Protein AF-A0AAQ2JFX3-F1 (afdb_monomer)

Secondary structure (DSSP, 8-state):
------PPPHHHHHHHHTT-B-TTTSSBTTTTT-EEEEEE-TTSPEEEEE---

Sequence (53 aa):
MTETTNQAPTEDIREALKDVIDPELGVNVVDLGLLYGLHYADDGALLVDMTLT

Foldseek 3Di:
DDPPLPDDPVVVVLVVQQVDADPVPRGGCNVVVQWPDWDADPVRDIDTHGDDD

Radius of gyration: 13.35 Å; Cα contacts (8 Å, |Δi|>4): 53; chains: 1; bounding box: 26×16×43 Å

Mean predicted aligned error: 5.98 Å

Solvent-accessible surface area (backbone atoms only — not comparable to full-atom values): 3513 Å² total; per-residue (Å²): 135,84,81,77,76,90,67,77,57,65,64,63,52,53,58,58,42,46,76,44,58,38,89,87,80,74,45,26,40,52,84,72,56,32,56,77,46,76,48,71,47,98,88,67,50,78,46,74,43,68,65,86,135

Nearest PDB structures (foldseek):
  1wcj-assembly1_A  TM=7.996E-01  e=2.254E-03  Thermotoga maritima
  3lno-assembly1_A  TM=8.875E-01  e=5.963E-03  Bacillus anthracis
  7ane-assembly1_Aa  TM=3.425E-01  e=4.098E+00  Leishmania major

Structure (mmCIF, N/CA/C/O backbone):
data_AF-A0AAQ2JFX3-F1
#
_entry.id   AF-A0AAQ2JFX3-F1
#
loop_
_atom_site.group_PDB
_atom_site.id
_atom_site.type_symbol
_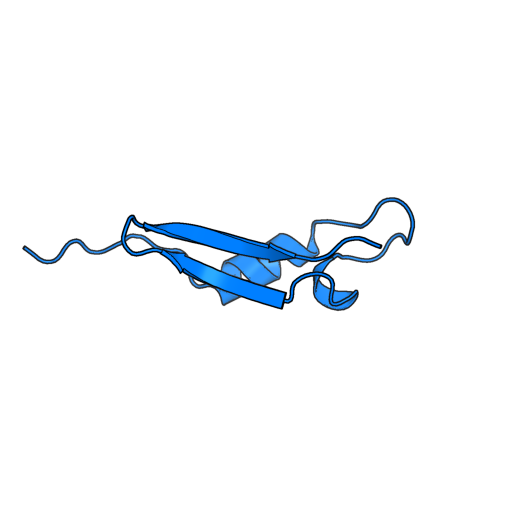atom_site.label_atom_id
_atom_site.label_alt_id
_atom_site.label_comp_id
_atom_site.label_asym_id
_atom_site.label_entity_id
_atom_site.label_seq_id
_atom_site.pdbx_PDB_ins_code
_atom_site.Cartn_x
_atom_site.Cartn_y
_atom_site.Cartn_z
_atom_site.occupancy
_atom_site.B_iso_or_equiv
_atom_site.auth_seq_id
_atom_site.auth_comp_id
_atom_site.auth_asym_id
_atom_site.auth_atom_id
_atom_site.pdbx_PDB_model_num
ATOM 1 N N . MET A 1 1 ? 14.406 -6.716 -28.792 1.00 41.75 1 MET A N 1
ATOM 2 C CA . MET A 1 1 ? 13.173 -7.347 -28.289 1.00 41.75 1 MET A CA 1
ATOM 3 C C . MET A 1 1 ? 12.733 -6.481 -27.131 1.00 41.75 1 MET A C 1
ATOM 5 O O . MET A 1 1 ? 13.462 -6.409 -26.157 1.00 41.75 1 MET A O 1
ATOM 9 N N . THR A 1 2 ? 11.689 -5.675 -27.304 1.00 43.72 2 THR A N 1
ATOM 10 C CA . THR A 1 2 ? 11.150 -4.851 -26.217 1.00 43.72 2 THR A CA 1
ATOM 11 C C . THR A 1 2 ? 10.102 -5.699 -25.518 1.00 43.72 2 THR A C 1
ATOM 13 O O . THR A 1 2 ? 9.009 -5.876 -26.053 1.00 43.72 2 THR A O 1
ATOM 16 N N . GLU A 1 3 ? 10.460 -6.296 -24.386 1.00 51.22 3 GLU A N 1
ATOM 17 C CA . GLU A 1 3 ? 9.471 -6.846 -23.464 1.00 51.22 3 GLU A CA 1
ATOM 18 C C . GLU A 1 3 ? 8.618 -5.671 -22.989 1.00 51.22 3 GLU A C 1
ATOM 20 O O . GLU A 1 3 ? 9.068 -4.800 -22.251 1.00 51.22 3 GLU A O 1
ATOM 25 N N . THR A 1 4 ? 7.405 -5.567 -23.526 1.00 48.53 4 THR A N 1
ATOM 26 C CA . THR A 1 4 ? 6.385 -4.671 -22.994 1.00 48.53 4 THR A CA 1
ATOM 27 C C . THR A 1 4 ? 5.957 -5.276 -21.668 1.00 48.53 4 THR A C 1
ATOM 29 O O . THR A 1 4 ? 5.081 -6.139 -21.634 1.00 48.53 4 THR A O 1
ATOM 32 N N . THR A 1 5 ? 6.632 -4.905 -20.582 1.00 58.25 5 THR A N 1
ATOM 33 C CA . THR A 1 5 ? 6.251 -5.347 -19.245 1.00 58.25 5 THR A CA 1
ATOM 34 C C . THR A 1 5 ? 4.836 -4.832 -18.991 1.00 58.25 5 THR A C 1
ATOM 36 O O . THR A 1 5 ? 4.604 -3.628 -18.918 1.00 58.25 5 THR A O 1
ATOM 39 N N . ASN A 1 6 ? 3.862 -5.744 -18.953 1.00 71.81 6 ASN A N 1
ATOM 40 C CA . ASN A 1 6 ? 2.447 -5.459 -18.710 1.00 71.81 6 ASN A CA 1
ATOM 41 C C . ASN A 1 6 ? 2.242 -5.150 -17.216 1.00 71.81 6 ASN A C 1
ATOM 43 O O . ASN A 1 6 ? 1.592 -5.900 -16.488 1.00 71.81 6 ASN A O 1
ATOM 47 N N . GLN A 1 7 ? 2.892 -4.088 -16.748 1.00 78.94 7 GLN A N 1
ATOM 48 C CA . GLN A 1 7 ? 2.859 -3.621 -15.372 1.00 78.94 7 GLN A CA 1
ATOM 49 C C . GLN A 1 7 ? 1.69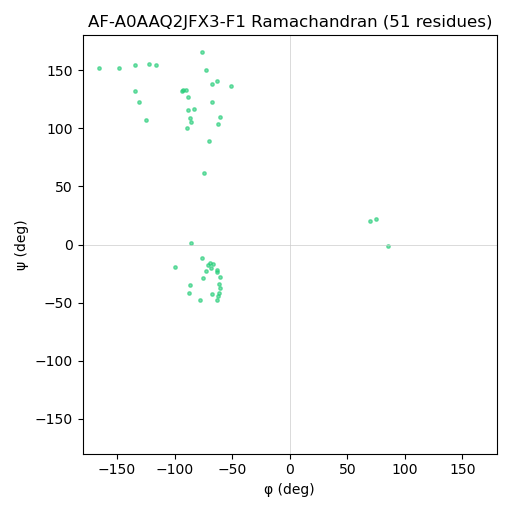4 -2.659 -15.206 1.00 78.94 7 GLN A C 1
ATOM 51 O O . GLN A 1 7 ? 1.562 -1.694 -15.960 1.00 78.94 7 GLN A O 1
ATOM 56 N N . ALA A 1 8 ? 0.844 -2.928 -14.216 1.00 85.81 8 ALA A N 1
ATOM 57 C CA . ALA A 1 8 ? -0.197 -1.988 -13.846 1.00 85.81 8 ALA A CA 1
ATOM 58 C C . ALA A 1 8 ? 0.455 -0.690 -13.331 1.00 85.81 8 ALA A C 1
ATOM 60 O O . ALA A 1 8 ? 1.472 -0.756 -12.626 1.00 85.81 8 ALA A O 1
ATOM 61 N N . PRO A 1 9 ? -0.095 0.486 -13.659 1.00 88.56 9 PRO A N 1
ATOM 62 C CA . PRO A 1 9 ? 0.328 1.735 -13.046 1.00 88.56 9 PRO A CA 1
ATOM 63 C C . PRO A 1 9 ? 0.315 1.616 -11.519 1.00 88.56 9 PRO A C 1
ATOM 65 O O . PRO A 1 9 ? -0.622 1.076 -10.932 1.00 88.56 9 PRO A O 1
ATOM 68 N N . THR A 1 10 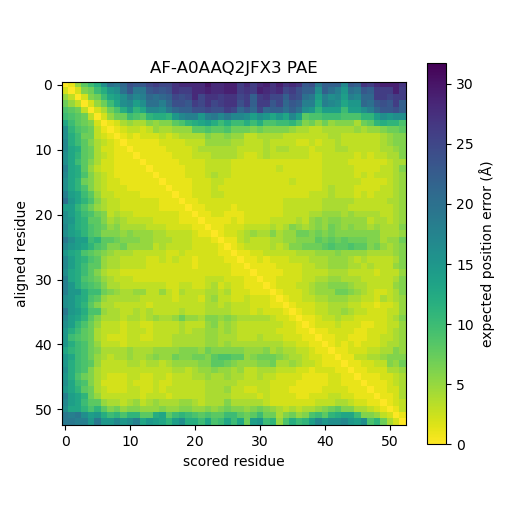? 1.356 2.122 -10.860 1.00 88.19 10 THR A N 1
ATOM 69 C CA . THR A 1 10 ? 1.450 2.092 -9.392 1.00 88.19 10 THR A CA 1
ATOM 70 C C . THR A 1 10 ? 0.305 2.850 -8.721 1.00 88.19 10 THR A C 1
ATOM 72 O O . THR A 1 10 ? -0.095 2.475 -7.624 1.00 88.19 10 THR A O 1
ATOM 75 N N . GLU A 1 11 ? -0.254 3.861 -9.389 1.00 88.12 11 GLU A N 1
ATOM 76 C CA . GLU A 1 11 ? -1.454 4.579 -8.944 1.00 88.12 11 GLU A CA 1
ATOM 77 C C . GLU A 1 11 ? -2.683 3.662 -8.893 1.00 88.12 11 GLU A C 1
ATOM 79 O O . GLU A 1 11 ? -3.343 3.591 -7.863 1.00 88.12 11 GLU A O 1
ATOM 84 N N . ASP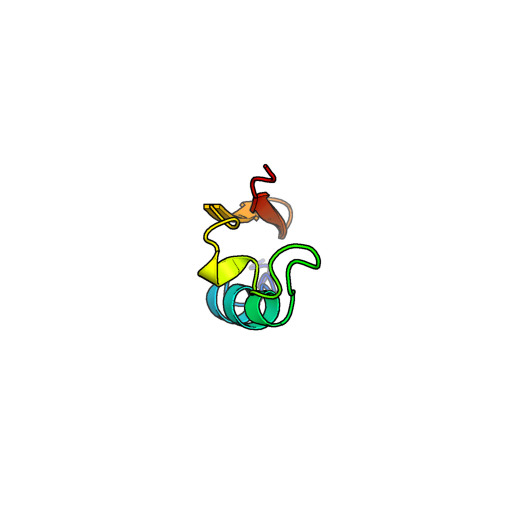 A 1 12 ? -2.939 2.883 -9.948 1.00 91.38 12 ASP A N 1
ATOM 85 C CA . ASP A 1 12 ? -4.078 1.955 -9.994 1.00 91.38 12 ASP A CA 1
ATOM 86 C C . ASP A 1 12 ? -3.981 0.904 -8.879 1.00 91.38 12 ASP A C 1
ATOM 88 O O . ASP A 1 12 ? -4.975 0.541 -8.250 1.00 91.38 12 ASP A O 1
ATOM 92 N N . ILE A 1 13 ? -2.761 0.440 -8.592 1.00 91.19 13 ILE A N 1
ATOM 93 C CA . ILE A 1 13 ? -2.498 -0.478 -7.480 1.00 91.19 13 ILE A CA 1
ATOM 94 C C . ILE A 1 13 ? -2.726 0.216 -6.134 1.00 91.19 13 ILE A C 1
ATOM 96 O O . ILE A 1 13 ? -3.320 -0.375 -5.234 1.00 91.19 13 ILE A O 1
ATOM 100 N N . ARG A 1 14 ? -2.271 1.464 -5.979 1.00 90.56 14 ARG A N 1
ATOM 101 C CA . ARG A 1 14 ? -2.475 2.246 -4.755 1.00 90.56 14 ARG A CA 1
ATOM 102 C C . ARG A 1 14 ? -3.961 2.469 -4.483 1.00 90.56 14 ARG A C 1
ATOM 104 O O . ARG A 1 14 ? -4.378 2.321 -3.339 1.00 90.56 14 ARG A O 1
ATOM 111 N N . GLU A 1 15 ? -4.750 2.775 -5.508 1.00 92.31 15 GLU A N 1
ATOM 112 C CA . GLU A 1 15 ? -6.205 2.883 -5.390 1.00 92.31 15 GLU A CA 1
ATOM 113 C C . GLU A 1 15 ? -6.830 1.544 -4.984 1.00 92.31 15 GLU A C 1
ATOM 115 O O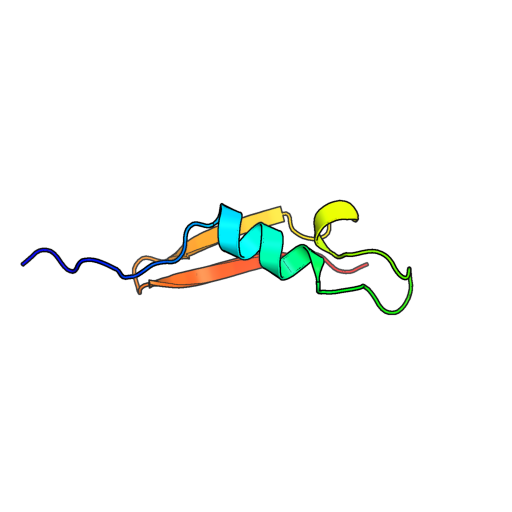 . GLU A 1 15 ? -7.619 1.513 -4.045 1.00 92.31 15 GLU A O 1
ATOM 120 N N . ALA A 1 16 ? -6.417 0.426 -5.590 1.00 92.31 16 ALA A N 1
ATOM 121 C CA . ALA A 1 16 ? -6.902 -0.900 -5.195 1.00 92.31 16 ALA A CA 1
ATOM 122 C C . ALA A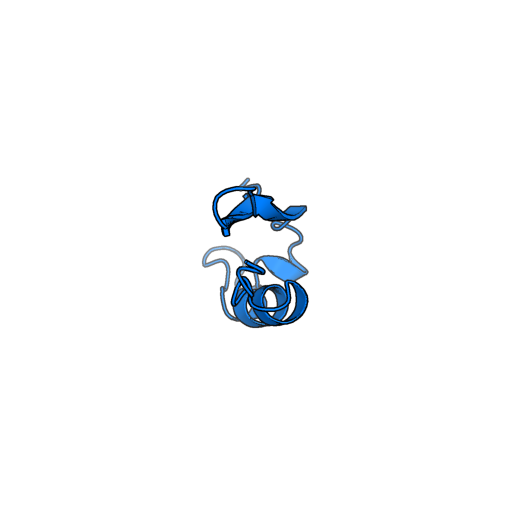 1 16 ? -6.557 -1.256 -3.733 1.00 92.31 16 ALA A C 1
ATOM 124 O O . ALA A 1 16 ? -7.340 -1.906 -3.043 1.00 92.31 16 ALA A O 1
ATOM 125 N N . LEU A 1 17 ? -5.405 -0.808 -3.223 1.00 91.81 17 LEU A N 1
ATOM 126 C CA . LEU A 1 17 ? -5.014 -1.020 -1.825 1.00 91.81 17 LEU A CA 1
ATOM 127 C C . LEU A 1 17 ? -5.863 -0.215 -0.826 1.00 91.81 17 LEU A C 1
ATOM 129 O O . LEU A 1 17 ? -5.864 -0.555 0.356 1.00 91.81 17 LEU A O 1
ATOM 133 N N . LYS A 1 18 ? -6.623 0.801 -1.262 1.00 91.94 18 LYS A N 1
ATOM 134 C CA . LYS A 1 18 ? -7.580 1.503 -0.385 1.00 91.94 18 LYS A CA 1
ATOM 135 C C . LYS A 1 18 ? -8.764 0.630 0.027 1.00 91.94 18 LYS A C 1
ATOM 137 O O . LYS A 1 18 ? -9.385 0.912 1.048 1.00 91.94 18 LYS A O 1
ATOM 142 N N . ASP A 1 19 ? -9.055 -0.438 -0.711 1.00 93.62 19 ASP A N 1
ATOM 143 C CA . ASP A 1 19 ? -10.090 -1.404 -0.326 1.00 93.62 19 ASP A CA 1
ATOM 144 C C . ASP A 1 19 ? -9.622 -2.341 0.803 1.00 93.62 19 ASP A C 1
ATOM 146 O O . ASP A 1 19 ? -10.428 -3.050 1.411 1.00 93.62 19 ASP A O 1
ATOM 150 N N . VAL A 1 20 ? -8.321 -2.348 1.116 1.00 91.31 20 VAL A N 1
ATOM 151 C CA . VAL A 1 20 ? -7.755 -3.137 2.212 1.00 91.31 20 VAL A CA 1
ATOM 152 C C . VAL A 1 20 ? -7.864 -2.340 3.509 1.00 91.31 20 VAL A C 1
ATOM 154 O O . VAL A 1 20 ? -7.123 -1.383 3.747 1.00 91.31 20 VAL A O 1
ATOM 157 N N . ILE A 1 21 ? -8.812 -2.751 4.347 1.00 92.00 21 ILE A N 1
ATOM 158 C CA . ILE A 1 21 ? -9.120 -2.113 5.627 1.00 92.00 21 ILE A CA 1
ATOM 159 C C . ILE A 1 21 ? -8.350 -2.792 6.758 1.00 92.00 21 ILE A C 1
ATOM 161 O O . ILE A 1 21 ? -8.371 -4.019 6.878 1.00 92.00 21 ILE A O 1
ATOM 165 N N . ASP A 1 22 ? -7.710 -1.990 7.607 1.00 90.00 22 ASP A N 1
ATOM 166 C CA . ASP A 1 22 ? -7.101 -2.468 8.841 1.00 90.00 22 ASP A CA 1
ATOM 167 C C . ASP A 1 22 ? -8.198 -2.929 9.824 1.00 90.00 22 ASP A C 1
ATOM 169 O O . ASP A 1 22 ? -9.103 -2.149 10.145 1.00 90.00 22 ASP A O 1
ATOM 173 N N . PRO A 1 23 ? -8.171 -4.188 10.295 1.00 90.31 23 PRO A N 1
ATOM 174 C CA . PRO A 1 23 ? -9.235 -4.736 11.131 1.00 90.31 23 PRO A CA 1
ATOM 175 C C . PRO A 1 23 ? -9.268 -4.151 12.549 1.00 90.31 23 PRO A C 1
ATOM 177 O O . PRO A 1 23 ? -10.290 -4.292 13.222 1.00 90.31 23 PRO A O 1
ATOM 180 N N . GLU A 1 24 ? -8.191 -3.516 13.017 1.00 90.12 24 GLU A N 1
ATOM 181 C CA . GLU A 1 24 ? -8.126 -2.928 14.356 1.00 90.12 24 GLU A CA 1
ATOM 182 C C . GLU A 1 24 ? -8.654 -1.490 14.366 1.00 90.12 24 GLU A C 1
ATOM 184 O O . GLU A 1 24 ? -9.395 -1.103 15.272 1.00 90.12 24 GLU A O 1
ATOM 189 N N . LEU A 1 25 ? -8.307 -0.706 13.343 1.00 86.75 25 LEU A N 1
ATOM 190 C CA . LEU A 1 25 ? -8.644 0.715 13.249 1.00 86.75 25 LEU A CA 1
ATOM 191 C C . LEU A 1 25 ? -9.859 1.004 12.357 1.00 86.75 25 LEU A C 1
ATOM 193 O O . LEU A 1 25 ? -10.457 2.074 12.475 1.00 86.75 25 LEU A O 1
ATOM 197 N N . GLY A 1 26 ? -10.247 0.080 11.474 1.00 89.31 26 GLY A N 1
ATOM 198 C CA . GLY A 1 26 ? -11.386 0.248 10.565 1.00 89.31 26 GLY A CA 1
ATOM 199 C C . GLY A 1 26 ? -11.164 1.293 9.463 1.00 89.31 26 GLY A C 1
ATOM 200 O O . GLY A 1 26 ? -12.130 1.798 8.893 1.00 89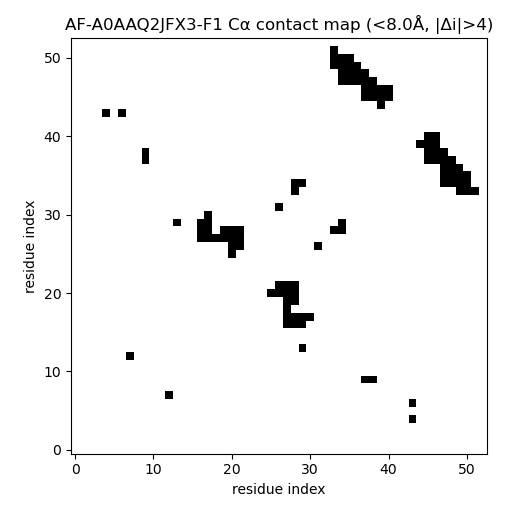.31 26 GLY A O 1
ATOM 201 N N . VAL A 1 27 ? -9.906 1.633 9.169 1.00 90.25 27 VAL A N 1
ATOM 202 C CA . VAL A 1 27 ? -9.489 2.581 8.120 1.00 90.25 27 VAL A CA 1
ATOM 203 C C . VAL A 1 27 ? -8.544 1.865 7.152 1.00 90.25 27 VAL A C 1
ATOM 205 O O . VAL A 1 27 ? -7.923 0.869 7.512 1.00 90.25 27 VAL A O 1
ATOM 208 N N . ASN A 1 28 ? -8.451 2.327 5.906 1.00 91.25 28 ASN A N 1
ATOM 209 C CA . ASN A 1 28 ? -7.608 1.678 4.907 1.00 91.25 28 ASN A CA 1
ATOM 210 C C . ASN A 1 28 ? -6.107 1.909 5.132 1.00 91.25 28 ASN A C 1
ATOM 212 O O . ASN A 1 28 ? -5.680 2.956 5.621 1.00 91.25 28 ASN A O 1
ATOM 216 N N . VAL A 1 29 ? -5.301 0.930 4.715 1.00 90.56 29 VAL A N 1
ATOM 217 C CA . VAL A 1 29 ? -3.839 0.925 4.911 1.00 90.56 29 VAL A CA 1
ATOM 218 C C . VAL A 1 29 ? -3.119 2.078 4.195 1.00 90.56 29 VAL A C 1
ATOM 220 O O . VAL A 1 29 ? -2.027 2.480 4.603 1.00 90.56 29 VAL A O 1
ATOM 223 N N . VAL A 1 30 ? -3.727 2.635 3.142 1.00 90.75 30 VAL A N 1
ATOM 224 C CA . VAL A 1 30 ? -3.160 3.730 2.340 1.00 90.75 30 VAL A CA 1
ATOM 225 C C . VAL A 1 30 ? -3.312 5.072 3.058 1.00 90.75 30 VAL A C 1
ATOM 227 O O . VAL A 1 30 ? -2.336 5.811 3.181 1.00 90.75 30 VAL A O 1
ATOM 230 N N . ASP A 1 31 ? -4.506 5.364 3.569 1.00 90.44 31 ASP A N 1
ATOM 231 C CA . ASP A 1 31 ? -4.845 6.595 4.287 1.00 90.44 31 ASP A CA 1
ATOM 232 C C . ASP A 1 31 ? -4.271 6.604 5.705 1.00 90.44 31 ASP A C 1
ATOM 234 O O . ASP A 1 31 ? -3.919 7.664 6.222 1.00 90.44 31 ASP A O 1
ATOM 238 N N . LEU A 1 32 ? -4.107 5.427 6.319 1.00 89.69 32 LEU A N 1
ATOM 239 C CA . LEU A 1 32 ? -3.345 5.278 7.561 1.00 89.69 32 LEU A CA 1
ATOM 240 C C . LEU A 1 32 ? -1.847 5.566 7.374 1.00 89.69 32 LEU A C 1
ATOM 242 O O . LEU A 1 32 ? -1.140 5.786 8.355 1.00 89.69 32 LEU A O 1
ATOM 246 N N . GLY A 1 33 ? -1.351 5.576 6.133 1.00 88.56 33 GLY A N 1
ATOM 247 C CA . GLY A 1 33 ? 0.061 5.805 5.837 1.00 88.56 33 GLY A CA 1
ATOM 248 C C . GLY A 1 33 ? 0.961 4.608 6.158 1.00 88.56 33 GLY A C 1
ATOM 249 O O . GLY A 1 33 ? 2.164 4.790 6.336 1.00 88.56 33 GLY A O 1
ATOM 250 N N . LEU A 1 34 ? 0.401 3.393 6.221 1.00 89.12 34 LEU A N 1
ATOM 251 C CA . LEU A 1 34 ? 1.174 2.159 6.427 1.00 89.12 34 LEU A CA 1
ATOM 252 C C . LEU A 1 34 ? 1.980 1.772 5.182 1.00 89.12 34 LEU A C 1
ATOM 254 O O . LEU A 1 34 ? 2.983 1.071 5.290 1.00 89.12 34 LEU A O 1
ATOM 258 N N . LEU A 1 35 ? 1.550 2.246 4.010 1.00 90.50 35 LEU A N 1
ATOM 259 C CA . LEU A 1 35 ? 2.211 2.042 2.727 1.00 90.50 35 LEU A CA 1
ATOM 260 C C . LEU A 1 35 ? 3.285 3.117 2.485 1.00 90.50 35 LEU A C 1
ATOM 262 O O . LEU A 1 35 ? 2.960 4.273 2.201 1.00 90.50 35 LEU A O 1
ATOM 266 N N . TYR A 1 36 ? 4.559 2.731 2.540 1.00 89.75 36 TYR A N 1
ATOM 267 C CA . TYR A 1 36 ? 5.690 3.631 2.298 1.00 89.75 36 TYR A CA 1
ATOM 268 C C . TYR A 1 36 ? 6.062 3.752 0.823 1.00 89.75 36 TYR A C 1
ATOM 270 O O . TYR A 1 36 ? 6.467 4.829 0.382 1.00 89.75 36 TYR A O 1
ATOM 278 N N . GLY A 1 37 ? 5.921 2.674 0.051 1.00 89.19 37 GLY A N 1
ATOM 279 C CA . GLY A 1 37 ? 6.371 2.655 -1.335 1.00 89.19 37 GLY A CA 1
ATOM 280 C C . GLY A 1 37 ? 5.833 1.481 -2.140 1.00 89.19 37 GLY A C 1
ATOM 281 O O . GLY A 1 37 ? 5.541 0.412 -1.609 1.00 89.19 37 GLY A O 1
ATOM 282 N N . LEU A 1 38 ? 5.710 1.712 -3.446 1.00 92.25 38 LEU A N 1
ATOM 283 C CA . LEU A 1 38 ? 5.402 0.711 -4.461 1.00 92.25 38 LEU A CA 1
ATOM 284 C C . LEU A 1 38 ? 6.413 0.881 -5.588 1.00 92.25 38 LEU A C 1
ATOM 286 O O . LEU A 1 38 ? 6.513 1.967 -6.165 1.00 92.25 38 LEU A O 1
ATOM 290 N N . HIS A 1 39 ? 7.158 -0.169 -5.906 1.00 91.06 39 HIS A N 1
ATOM 291 C CA . HIS A 1 39 ? 8.090 -0.146 -7.025 1.00 91.06 39 HIS A CA 1
ATOM 292 C C . HIS A 1 39 ? 8.221 -1.528 -7.648 1.00 91.06 39 HIS A C 1
ATOM 294 O O . HIS A 1 39 ? 8.040 -2.550 -6.992 1.00 91.06 39 HIS A O 1
ATOM 300 N N . TYR A 1 40 ? 8.525 -1.556 -8.938 1.00 91.38 40 TYR A N 1
ATOM 301 C CA . TYR A 1 40 ? 8.791 -2.803 -9.631 1.00 91.38 40 TYR A CA 1
ATOM 302 C C . TYR A 1 40 ? 10.279 -3.133 -9.567 1.00 91.38 40 TYR A C 1
ATOM 304 O O . TYR A 1 40 ? 11.116 -2.269 -9.830 1.00 91.38 40 TYR A O 1
ATOM 312 N N . ALA A 1 41 ? 10.591 -4.379 -9.227 1.00 90.50 41 ALA A N 1
ATOM 313 C CA . ALA A 1 41 ? 11.929 -4.932 -9.341 1.00 90.50 41 ALA A CA 1
ATOM 314 C C . ALA A 1 41 ? 12.266 -5.268 -10.805 1.00 90.50 41 ALA A C 1
ATOM 316 O O . ALA A 1 41 ? 11.385 -5.344 -11.667 1.00 90.50 41 ALA A O 1
ATOM 317 N N . ASP A 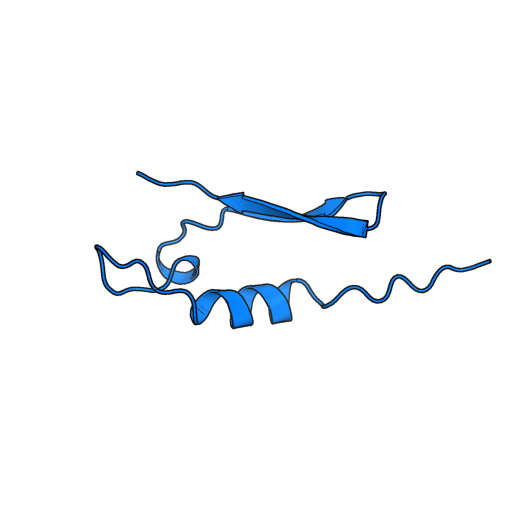1 42 ? 13.553 -5.494 -11.078 1.00 88.19 42 ASP A N 1
ATOM 318 C CA . ASP A 1 42 ? 14.067 -5.785 -12.424 1.00 88.19 42 ASP A CA 1
ATOM 319 C C . ASP A 1 42 ? 13.507 -7.091 -13.021 1.00 88.19 42 ASP A C 1
ATOM 321 O O . ASP A 1 42 ? 13.489 -7.261 -14.238 1.00 88.19 42 ASP A O 1
ATOM 325 N N . ASP A 1 43 ? 13.029 -8.009 -12.177 1.00 90.75 43 ASP A N 1
ATOM 326 C CA . ASP A 1 43 ? 12.375 -9.265 -12.568 1.00 90.75 43 ASP A CA 1
ATOM 327 C C . ASP A 1 43 ? 10.862 -9.115 -12.829 1.00 90.75 43 ASP A C 1
ATOM 329 O O . ASP A 1 43 ? 10.181 -10.089 -13.156 1.00 90.75 43 ASP A O 1
ATOM 333 N N . GLY A 1 44 ? 10.330 -7.896 -12.697 1.00 86.31 44 GLY A N 1
ATOM 334 C CA . GLY A 1 44 ? 8.919 -7.578 -12.881 1.00 86.31 44 GLY A CA 1
ATOM 335 C C . GLY A 1 44 ? 8.050 -7.790 -11.640 1.00 86.31 44 GLY A C 1
ATOM 336 O O . GLY A 1 44 ? 6.853 -7.494 -11.705 1.00 86.31 44 GLY A O 1
ATOM 337 N N . ALA A 1 45 ? 8.605 -8.251 -10.514 1.00 89.69 45 ALA A N 1
ATOM 338 C CA . ALA A 1 45 ? 7.863 -8.359 -9.263 1.00 89.69 45 ALA A CA 1
ATOM 339 C C . ALA A 1 45 ? 7.504 -6.969 -8.715 1.00 89.69 45 ALA A C 1
ATOM 341 O O . ALA A 1 45 ? 8.318 -6.045 -8.733 1.00 89.69 45 ALA A O 1
ATOM 342 N N . LEU A 1 46 ? 6.280 -6.816 -8.206 1.00 90.38 46 LEU A N 1
ATOM 343 C CA . LEU A 1 46 ? 5.888 -5.616 -7.473 1.00 90.38 46 LEU A CA 1
ATOM 344 C C . LEU A 1 46 ? 6.344 -5.746 -6.018 1.00 90.38 46 LEU A C 1
ATOM 346 O O . LEU A 1 46 ? 5.862 -6.614 -5.287 1.00 90.38 46 LEU A O 1
ATOM 350 N N . LEU A 1 47 ? 7.241 -4.861 -5.602 1.00 92.62 47 LEU A N 1
ATOM 351 C CA . LEU A 1 47 ? 7.668 -4.717 -4.220 1.00 92.62 47 LEU A CA 1
ATOM 352 C C . LEU A 1 47 ? 6.81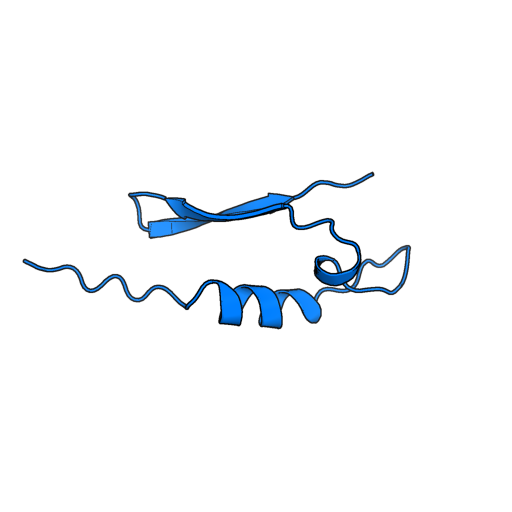0 -3.663 -3.522 1.00 92.62 47 LEU A C 1
ATOM 354 O O . LEU A 1 47 ? 6.557 -2.576 -4.053 1.00 92.62 47 LEU A O 1
ATOM 358 N N . VAL A 1 48 ? 6.341 -4.029 -2.332 1.00 92.12 48 VAL A N 1
ATOM 359 C CA . VAL A 1 48 ? 5.406 -3.248 -1.526 1.00 92.12 48 VAL A CA 1
ATOM 360 C C . VAL A 1 48 ? 6.024 -3.037 -0.150 1.00 92.12 48 VAL A C 1
ATOM 362 O O . VAL A 1 48 ? 6.110 -3.970 0.648 1.00 92.12 48 VAL A O 1
ATOM 365 N N . ASP A 1 49 ? 6.469 -1.812 0.115 1.00 92.12 49 ASP A N 1
ATOM 366 C CA . ASP A 1 49 ? 7.085 -1.438 1.385 1.00 92.12 49 ASP A CA 1
ATOM 367 C C . ASP A 1 49 ? 6.000 -0.986 2.364 1.00 92.12 49 ASP A C 1
ATOM 369 O O . ASP A 1 49 ? 5.322 0.023 2.134 1.00 92.12 49 ASP A O 1
ATOM 373 N N . MET A 1 50 ? 5.832 -1.734 3.458 1.00 90.38 50 MET A N 1
ATOM 374 C CA . MET A 1 50 ? 4.838 -1.453 4.496 1.00 90.38 50 MET A CA 1
ATOM 375 C C . MET A 1 50 ? 5.424 -1.575 5.898 1.00 90.38 50 MET A C 1
ATOM 377 O O . MET A 1 50 ? 6.362 -2.338 6.131 1.00 90.38 50 MET A O 1
ATOM 381 N N . THR A 1 51 ? 4.820 -0.856 6.839 1.00 84.25 51 THR A N 1
ATOM 382 C CA . THR A 1 51 ? 5.040 -1.046 8.276 1.00 84.25 51 THR A CA 1
ATOM 383 C C . THR A 1 51 ? 3.753 -1.507 8.954 1.00 84.25 51 THR A C 1
ATOM 385 O O . THR A 1 51 ? 2.659 -1.210 8.476 1.00 84.25 51 THR A O 1
ATOM 388 N N . LEU A 1 52 ? 3.885 -2.202 10.081 1.00 77.69 52 LEU A N 1
ATOM 389 C CA . LEU A 1 52 ? 2.784 -2.521 10.987 1.00 77.69 52 LEU A CA 1
ATOM 390 C C . LEU A 1 52 ? 3.256 -2.234 12.416 1.00 77.69 52 LEU A C 1
ATOM 392 O O . LEU A 1 52 ? 4.373 -2.617 12.774 1.00 77.69 52 LEU A O 1
ATOM 396 N N . THR A 1 53 ? 2.438 -1.530 13.197 1.00 62.22 53 THR A N 1
ATOM 397 C CA . THR A 1 53 ? 2.700 -1.228 14.614 1.00 62.22 53 THR A CA 1
ATOM 398 C C . THR A 1 53 ? 1.907 -2.140 15.520 1.00 62.22 53 THR A C 1
ATOM 400 O O . THR A 1 53 ? 0.711 -2.305 15.208 1.00 62.22 53 THR A O 1
#

pLDDT: mean 84.94, std 12.94, range [41.75, 93.62]